Protein AF-A0A562QB97-F1 (afdb_monomer_lite)

Organism: NCBI:txid688079

Structure (mmCIF, N/CA/C/O backbone):
data_AF-A0A562QB97-F1
#
_entry.id   AF-A0A562QB97-F1
#
loop_
_atom_site.group_PDB
_atom_site.id
_atom_site.type_symbol
_atom_site.label_atom_id
_atom_site.label_alt_id
_atom_site.label_comp_id
_atom_site.label_asym_id
_atom_site.label_entity_id
_atom_site.label_seq_id
_atom_site.pdbx_PDB_ins_code
_atom_site.Cartn_x
_atom_site.Cartn_y
_atom_site.Cartn_z
_atom_site.occupancy
_atom_site.B_iso_or_equiv
_atom_site.auth_seq_id
_atom_site.auth_comp_id
_atom_site.auth_asym_id
_atom_site.auth_atom_id
_atom_site.pdbx_PDB_model_num
ATOM 1 N N . MET A 1 1 ? 8.070 -0.926 -6.776 1.00 81.94 1 MET A N 1
ATOM 2 C CA . MET A 1 1 ? 6.598 -0.834 -6.820 1.00 81.94 1 MET A CA 1
ATOM 3 C C . MET A 1 1 ? 6.220 0.396 -7.622 1.00 81.94 1 MET A C 1
ATOM 5 O O . MET A 1 1 ? 6.785 1.445 -7.318 1.00 81.94 1 MET A O 1
ATOM 9 N N . PRO A 1 2 ? 5.364 0.288 -8.652 1.00 89.19 2 PRO A N 1
ATOM 10 C CA . PRO A 1 2 ? 4.920 1.440 -9.434 1.00 89.19 2 PRO A CA 1
ATOM 11 C C . PRO A 1 2 ? 4.273 2.517 -8.559 1.00 89.19 2 PRO A C 1
ATOM 13 O O . PRO A 1 2 ? 3.716 2.212 -7.501 1.00 89.19 2 PRO A O 1
ATOM 16 N N . THR A 1 3 ? 4.324 3.771 -9.004 1.00 90.69 3 THR A N 1
ATOM 17 C CA . THR A 1 3 ? 3.744 4.923 -8.290 1.00 90.69 3 THR A CA 1
ATOM 18 C C . THR A 1 3 ? 2.248 4.745 -8.029 1.00 90.69 3 THR A C 1
ATOM 20 O O . THR A 1 3 ? 1.798 4.959 -6.904 1.00 90.69 3 THR A O 1
ATOM 23 N N . TRP A 1 4 ? 1.496 4.251 -9.016 1.00 91.19 4 TRP A N 1
ATOM 24 C CA . TRP A 1 4 ? 0.065 3.958 -8.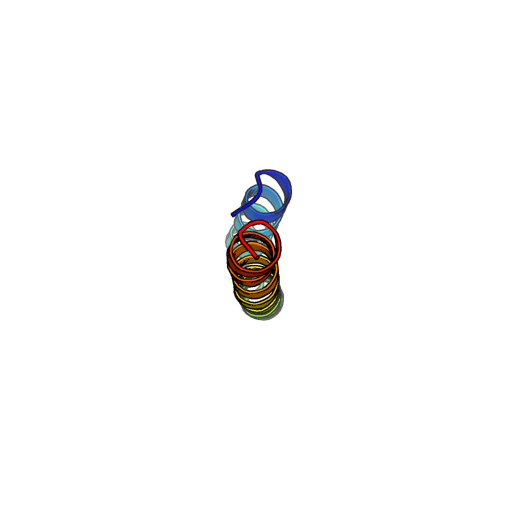884 1.00 91.19 4 TRP A CA 1
ATOM 25 C C . TRP A 1 4 ? -0.227 2.920 -7.787 1.00 91.19 4 TRP A C 1
ATOM 27 O O . TRP A 1 4 ? -1.150 3.091 -6.990 1.00 91.19 4 TRP A O 1
ATOM 37 N N . LEU A 1 5 ? 0.601 1.877 -7.685 1.00 93.06 5 LEU A N 1
ATOM 38 C CA . LEU A 1 5 ? 0.413 0.806 -6.709 1.00 93.06 5 LEU A CA 1
ATOM 39 C C . LEU A 1 5 ? 0.732 1.308 -5.292 1.00 93.06 5 LEU A C 1
ATOM 41 O O . LEU A 1 5 ? 0.017 0.982 -4.348 1.00 93.06 5 LEU A O 1
ATOM 45 N N . LYS A 1 6 ? 1.734 2.190 -5.146 1.00 94.44 6 LYS A N 1
ATOM 46 C CA . LYS A 1 6 ? 2.047 2.856 -3.865 1.00 94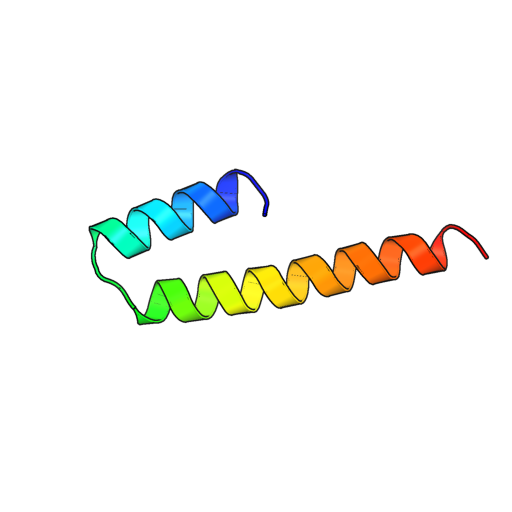.44 6 LYS A CA 1
ATOM 47 C C . LYS A 1 6 ? 0.896 3.739 -3.380 1.00 94.44 6 LYS A C 1
ATOM 49 O O . LYS A 1 6 ? 0.568 3.712 -2.197 1.00 94.44 6 LYS A O 1
ATOM 54 N N . GLN A 1 7 ? 0.262 4.498 -4.276 1.00 95.88 7 GLN A N 1
ATOM 55 C CA . GLN A 1 7 ? -0.876 5.352 -3.919 1.00 95.88 7 GLN A CA 1
ATOM 56 C C . GLN A 1 7 ? -2.088 4.533 -3.456 1.00 95.88 7 GLN A C 1
ATOM 58 O O . GLN A 1 7 ? -2.735 4.899 -2.474 1.00 95.88 7 GLN A O 1
ATOM 63 N N . LYS A 1 8 ? -2.371 3.404 -4.120 1.00 94.88 8 LYS A N 1
ATOM 64 C CA . LYS A 1 8 ? -3.435 2.475 -3.708 1.00 94.88 8 LYS A CA 1
ATOM 65 C C . LYS A 1 8 ? -3.159 1.876 -2.327 1.00 94.88 8 LYS A C 1
ATOM 67 O O . LYS A 1 8 ? -4.048 1.885 -1.484 1.00 94.88 8 LYS A O 1
ATOM 72 N N . LEU A 1 9 ? -1.918 1.466 -2.060 1.00 96.25 9 LEU A N 1
ATOM 73 C CA . LEU A 1 9 ? -1.525 0.895 -0.767 1.00 96.25 9 LEU A CA 1
ATOM 74 C C . LEU A 1 9 ? -1.614 1.922 0.373 1.00 96.25 9 LEU A C 1
ATOM 76 O O . LEU A 1 9 ? -2.097 1.602 1.455 1.00 96.25 9 LEU A O 1
ATOM 80 N N . LYS A 1 10 ? -1.243 3.184 0.107 1.00 96.88 10 LYS A N 1
ATOM 81 C CA . LYS A 1 10 ? -1.413 4.294 1.059 1.00 96.88 10 LYS A CA 1
ATOM 82 C C . LYS A 1 10 ? -2.884 4.513 1.426 1.00 96.88 10 LYS A C 1
ATOM 84 O O . LYS A 1 10 ? -3.194 4.694 2.598 1.00 96.88 10 LYS A O 1
ATOM 89 N N . ARG A 1 11 ? -3.793 4.490 0.445 1.00 97.06 11 ARG A N 1
ATOM 90 C CA . ARG A 1 11 ? -5.240 4.641 0.688 1.00 97.06 11 ARG A CA 1
ATOM 91 C C . ARG A 1 11 ? -5.810 3.465 1.483 1.00 97.06 11 ARG A C 1
ATOM 93 O O . ARG A 1 11 ? -6.492 3.705 2.472 1.00 97.06 11 ARG A O 1
ATOM 100 N N . ALA A 1 12 ? -5.462 2.235 1.108 1.00 96.94 12 ALA A N 1
ATOM 101 C CA . ALA A 1 12 ? -5.877 1.026 1.820 1.00 96.94 12 ALA A CA 1
ATOM 102 C C . ALA A 1 12 ? -5.414 1.041 3.289 1.00 96.94 12 ALA A C 1
ATOM 104 O O . ALA A 1 12 ? -6.182 0.726 4.194 1.00 96.94 12 ALA A O 1
ATOM 105 N N . TYR A 1 13 ? -4.179 1.492 3.537 1.00 97.06 13 TYR A N 1
ATOM 106 C CA . TYR A 1 13 ? -3.635 1.660 4.885 1.00 97.06 13 TYR A CA 1
ATOM 107 C C . TYR A 1 13 ? -4.413 2.685 5.715 1.00 97.06 13 TYR A C 1
ATOM 109 O O . TYR A 1 13 ? -4.790 2.394 6.848 1.00 97.06 13 TYR A O 1
ATOM 117 N N . LEU A 1 14 ? -4.704 3.860 5.146 1.00 97.75 14 LEU A N 1
ATOM 118 C CA . LEU A 1 14 ? -5.495 4.896 5.824 1.00 97.75 14 LEU A CA 1
ATOM 119 C C . LEU A 1 14 ? -6.920 4.421 6.142 1.00 97.75 14 LEU A C 1
ATOM 121 O O . LEU A 1 14 ? -7.454 4.759 7.193 1.00 97.75 14 LEU A O 1
ATOM 125 N N . GLN A 1 15 ? -7.508 3.604 5.267 1.00 97.12 15 GLN A N 1
ATOM 126 C CA . GLN A 1 15 ? -8.833 3.005 5.463 1.00 97.12 15 GLN A CA 1
ATOM 127 C C . GLN A 1 15 ? -8.809 1.753 6.355 1.00 97.12 15 GLN A C 1
ATOM 129 O O . GLN A 1 15 ? -9.861 1.195 6.648 1.00 97.12 15 GLN A O 1
ATOM 134 N N . LYS A 1 16 ? -7.625 1.307 6.801 1.00 96.19 16 LYS A N 1
ATOM 135 C CA . LYS A 1 16 ? -7.409 0.048 7.536 1.00 96.19 16 LYS A CA 1
ATOM 136 C C . LYS A 1 16 ? -7.961 -1.193 6.814 1.00 96.19 16 LYS A C 1
ATOM 138 O O . LYS A 1 16 ? -8.244 -2.207 7.453 1.00 96.19 16 LYS A O 1
ATOM 143 N N . ASP A 1 17 ? -8.041 -1.149 5.485 1.00 96.50 17 ASP A N 1
ATOM 144 C CA . ASP A 1 17 ? -8.489 -2.267 4.657 1.00 96.50 17 ASP A CA 1
ATOM 145 C C . ASP A 1 17 ? -7.343 -3.270 4.458 1.00 96.50 17 ASP A C 1
ATOM 147 O O . ASP A 1 17 ? -6.539 -3.200 3.522 1.00 96.50 17 ASP A O 1
ATOM 151 N N . ARG A 1 18 ? -7.253 -4.221 5.392 1.00 95.88 18 ARG A N 1
ATOM 152 C CA . ARG A 1 18 ? -6.229 -5.277 5.387 1.00 95.88 18 ARG A CA 1
ATOM 153 C C . ARG A 1 18 ? -6.343 -6.198 4.173 1.00 95.88 18 ARG A C 1
ATOM 155 O O . ARG A 1 18 ? -5.321 -6.691 3.700 1.00 95.88 18 ARG A O 1
ATOM 162 N N . TYR A 1 19 ? -7.556 -6.415 3.668 1.00 96.94 19 TYR A N 1
ATOM 163 C CA . TYR A 1 19 ? -7.796 -7.281 2.519 1.00 96.94 19 TYR A CA 1
ATOM 164 C C . TYR A 1 19 ? -7.232 -6.652 1.245 1.00 96.94 19 TYR A C 1
ATOM 166 O O . TYR A 1 19 ? -6.469 -7.284 0.511 1.00 96.94 19 TYR A O 1
ATOM 174 N N . GLN A 1 20 ? -7.503 -5.364 1.037 1.00 95.75 20 GLN A N 1
ATOM 175 C CA . GLN A 1 20 ? -6.948 -4.623 -0.088 1.00 95.75 20 GLN A CA 1
ATOM 176 C C . GLN A 1 20 ? -5.416 -4.535 -0.009 1.00 95.75 20 GLN A C 1
ATOM 178 O O . GLN A 1 20 ? -4.748 -4.683 -1.030 1.00 95.75 20 GLN A O 1
ATOM 183 N N . ILE A 1 21 ? -4.829 -4.382 1.184 1.00 96.50 21 ILE A N 1
ATOM 184 C CA . ILE A 1 21 ? -3.364 -4.427 1.358 1.00 96.50 21 ILE A CA 1
ATOM 185 C C . ILE A 1 21 ? -2.790 -5.794 0.955 1.00 96.50 21 ILE A C 1
ATOM 187 O O . ILE A 1 21 ? -1.778 -5.840 0.252 1.00 96.50 21 ILE A O 1
ATOM 191 N N . LEU A 1 22 ? -3.431 -6.898 1.360 1.00 96.50 22 LEU A N 1
ATOM 192 C CA . LEU A 1 22 ? -3.010 -8.257 1.006 1.00 96.50 22 LEU A CA 1
ATOM 193 C C . LEU A 1 22 ? -2.990 -8.449 -0.517 1.00 96.50 22 LEU A C 1
ATOM 195 O O . LEU A 1 22 ? -1.965 -8.852 -1.069 1.00 96.50 22 LEU A O 1
ATOM 199 N N . ILE A 1 23 ? -4.085 -8.093 -1.197 1.00 95.69 23 ILE A N 1
ATOM 200 C CA . ILE A 1 23 ? -4.197 -8.202 -2.657 1.00 95.69 23 ILE A CA 1
ATOM 201 C C . ILE A 1 23 ? -3.155 -7.327 -3.347 1.00 95.69 23 ILE A C 1
ATOM 203 O O . ILE A 1 23 ? -2.449 -7.793 -4.236 1.00 95.69 23 ILE A O 1
ATOM 207 N N . LEU A 1 24 ? -3.011 -6.063 -2.938 1.00 95.19 24 LEU A N 1
ATOM 208 C CA . LEU A 1 24 ? -2.049 -5.149 -3.561 1.00 95.19 24 LEU A CA 1
ATOM 209 C C . LEU A 1 24 ? -0.605 -5.652 -3.404 1.00 95.19 24 LEU A C 1
ATOM 211 O O . LEU A 1 24 ? 0.196 -5.510 -4.332 1.00 95.19 24 LEU A O 1
ATOM 215 N N . ASN A 1 25 ? -0.283 -6.287 -2.274 1.00 93.81 25 ASN A N 1
ATOM 216 C CA . ASN A 1 25 ? 1.002 -6.950 -2.069 1.00 93.81 25 ASN A CA 1
ATOM 217 C C . ASN A 1 25 ? 1.166 -8.175 -2.978 1.00 93.81 25 ASN A C 1
ATOM 219 O O . ASN A 1 25 ? 2.205 -8.308 -3.623 1.00 93.81 25 ASN A O 1
ATOM 223 N N . GLN A 1 26 ? 0.151 -9.034 -3.098 1.00 93.31 26 GLN A N 1
ATOM 224 C CA . GLN A 1 26 ? 0.168 -10.170 -4.030 1.00 93.31 26 GLN A CA 1
ATOM 225 C C . GLN A 1 26 ? 0.359 -9.703 -5.483 1.00 93.31 26 GLN A C 1
ATOM 227 O O . GLN A 1 26 ? 1.220 -10.222 -6.197 1.00 93.31 26 GLN A O 1
ATOM 232 N N . CYS A 1 27 ? -0.353 -8.652 -5.899 1.00 90.44 27 CYS A N 1
ATOM 233 C CA . CYS A 1 27 ? -0.173 -8.020 -7.204 1.00 90.44 27 CYS A CA 1
ATOM 234 C C . CYS A 1 27 ? 1.256 -7.494 -7.392 1.00 90.44 27 CYS A C 1
ATOM 236 O O . CYS A 1 27 ? 1.826 -7.658 -8.471 1.00 90.44 27 CYS A O 1
ATOM 238 N N . TRP A 1 28 ? 1.861 -6.882 -6.366 1.00 92.25 28 TRP A N 1
ATOM 239 C CA . TRP A 1 28 ? 3.254 -6.432 -6.433 1.00 92.25 28 TRP A CA 1
ATOM 240 C C . TRP A 1 28 ? 4.225 -7.597 -6.643 1.00 92.25 28 TRP A C 1
ATOM 242 O O . TRP A 1 28 ? 5.120 -7.484 -7.482 1.00 92.25 28 TRP A O 1
ATOM 252 N N . PHE A 1 29 ? 4.048 -8.713 -5.930 1.00 90.81 29 PHE A N 1
ATOM 253 C CA . PHE A 1 29 ? 4.884 -9.903 -6.105 1.00 90.81 29 PHE A CA 1
ATOM 254 C C . PHE A 1 29 ? 4.775 -10.471 -7.521 1.00 90.81 29 PHE A C 1
ATOM 256 O O . PHE A 1 29 ? 5.802 -10.705 -8.161 1.00 90.81 29 PHE A O 1
ATOM 263 N N . HIS A 1 30 ? 3.556 -10.596 -8.048 1.00 88.75 30 HIS A N 1
ATO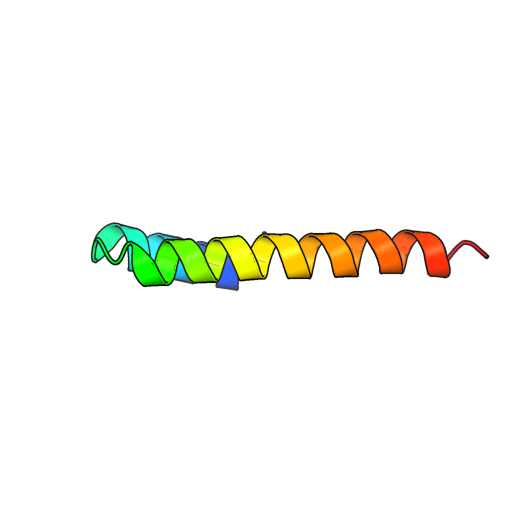M 264 C CA . HIS A 1 30 ? 3.331 -11.054 -9.419 1.00 88.75 30 HIS A CA 1
ATOM 265 C C . HIS A 1 30 ? 3.951 -10.102 -10.457 1.00 88.75 30 HIS A C 1
ATOM 267 O O . HIS A 1 30 ? 4.681 -10.522 -11.356 1.00 88.75 30 HIS A O 1
ATOM 273 N N . TYR A 1 31 ? 3.743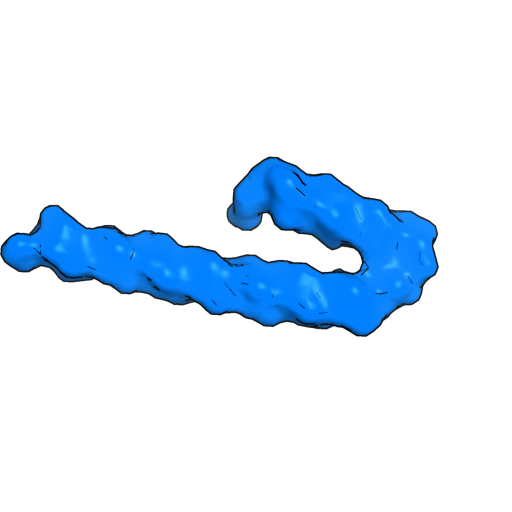 -8.793 -10.294 1.00 87.31 31 TYR A N 1
ATOM 274 C CA . TYR A 1 31 ? 4.335 -7.766 -11.154 1.00 87.31 31 TYR A CA 1
ATOM 275 C C . TYR A 1 31 ? 5.872 -7.793 -11.120 1.00 87.31 31 TYR A C 1
ATOM 277 O O . TYR A 1 31 ? 6.528 -7.677 -12.156 1.00 87.31 31 TYR A O 1
ATOM 285 N N . LYS A 1 32 ? 6.465 -7.974 -9.932 1.00 85.38 32 LYS A N 1
ATOM 286 C CA . LYS A 1 32 ? 7.918 -8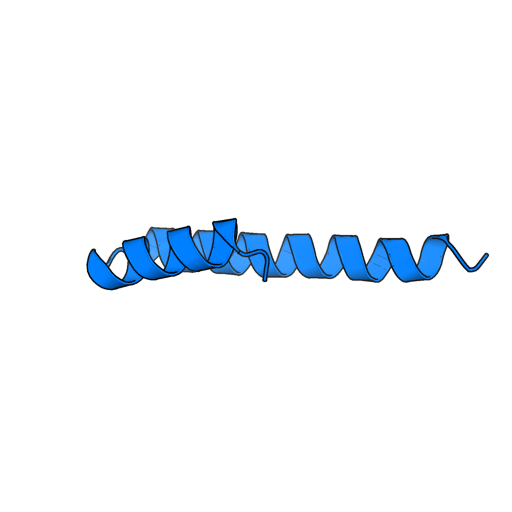.094 -9.757 1.00 85.38 32 LYS A CA 1
ATOM 287 C C . LYS A 1 32 ? 8.452 -9.328 -10.484 1.00 85.38 32 LYS A C 1
ATOM 289 O O . LYS A 1 32 ? 9.452 -9.210 -11.180 1.00 85.38 32 LYS A O 1
ATOM 294 N N . GLN A 1 33 ? 7.781 -10.473 -10.371 1.00 82.00 33 GLN A N 1
ATOM 295 C CA . GLN A 1 33 ? 8.177 -11.713 -11.044 1.00 82.00 33 GLN A CA 1
ATOM 296 C C . GLN A 1 33 ? 8.134 -11.575 -12.572 1.00 82.00 33 GLN A C 1
ATOM 298 O O . GLN A 1 33 ? 9.092 -11.947 -13.249 1.00 82.00 33 GLN A O 1
ATOM 303 N N . LYS A 1 34 ? 7.080 -10.952 -13.113 1.00 75.69 34 LYS A N 1
ATOM 304 C CA . LYS A 1 34 ? 6.961 -10.676 -14.551 1.00 75.69 34 LYS A CA 1
ATOM 305 C C . LYS A 1 34 ? 8.086 -9.767 -15.056 1.00 75.69 34 LYS A C 1
ATOM 307 O O . LYS A 1 34 ? 8.698 -10.060 -16.077 1.00 75.69 34 LYS A O 1
ATOM 312 N N . ASN A 1 35 ? 8.428 -8.718 -14.310 1.00 71.31 35 ASN A N 1
ATOM 313 C CA . ASN A 1 35 ? 9.522 -7.819 -14.687 1.00 71.31 35 ASN A CA 1
ATOM 314 C C . ASN A 1 35 ? 10.918 -8.427 -14.501 1.00 71.31 35 ASN A C 1
ATOM 316 O O . ASN A 1 35 ? 11.844 -8.022 -15.199 1.00 71.31 35 ASN A O 1
ATOM 320 N N . SER A 1 36 ? 11.089 -9.385 -13.589 1.00 63.72 36 SER A N 1
ATOM 321 C CA . SER A 1 36 ? 12.329 -10.160 -13.481 1.00 63.72 36 SER A CA 1
ATOM 322 C C . SER A 1 36 ? 12.499 -11.117 -14.665 1.00 63.72 36 SER A C 1
ATOM 324 O O . SER A 1 36 ? 13.595 -11.206 -15.205 1.00 63.72 36 SER A O 1
ATOM 326 N N . ASN A 1 37 ? 11.419 -11.763 -15.121 1.00 55.84 37 ASN A N 1
ATOM 327 C CA . ASN A 1 37 ? 11.445 -12.671 -16.277 1.00 55.84 37 ASN A CA 1
ATOM 328 C C . ASN A 1 37 ? 11.601 -11.950 -17.628 1.00 55.84 37 ASN A C 1
ATOM 330 O O . ASN A 1 37 ? 12.175 -12.501 -18.560 1.00 55.84 37 ASN A O 1
ATOM 334 N N . ILE A 1 38 ? 11.152 -10.696 -17.746 1.00 55.47 38 ILE A N 1
ATOM 335 C CA . ILE A 1 38 ? 11.418 -9.884 -18.947 1.00 55.47 38 ILE A CA 1
ATOM 336 C C . ILE A 1 38 ? 12.916 -9.552 -19.072 1.00 55.47 38 ILE A C 1
ATOM 338 O O . ILE A 1 38 ? 13.434 -9.442 -20.179 1.00 55.47 38 ILE A O 1
ATOM 342 N N . LYS A 1 39 ? 13.657 -9.455 -17.959 1.00 52.78 39 LYS A N 1
ATOM 343 C CA . LYS A 1 39 ? 15.111 -9.230 -18.009 1.00 52.78 39 LYS A CA 1
ATOM 344 C C . LYS A 1 39 ? 15.898 -10.452 -18.492 1.00 52.78 39 LYS A C 1
ATOM 346 O O . LYS A 1 39 ? 16.963 -10.269 -19.065 1.00 52.78 39 LYS A O 1
ATOM 351 N N . THR A 1 40 ? 15.398 -11.669 -18.280 1.00 51.38 40 THR A N 1
ATOM 352 C CA . THR A 1 40 ? 16.076 -12.908 -18.702 1.00 51.38 40 THR A CA 1
ATOM 353 C C . THR A 1 40 ? 15.754 -13.327 -20.138 1.00 51.38 40 THR A C 1
ATOM 355 O O . THR A 1 40 ? 16.543 -14.054 -20.731 1.00 51.38 40 THR A O 1
ATOM 358 N N . LEU A 1 41 ? 14.649 -12.852 -20.725 1.00 52.09 41 LEU A N 1
ATOM 359 C CA . LEU A 1 41 ? 14.302 -13.102 -22.135 1.00 52.09 41 LEU A CA 1
ATOM 360 C C . LEU A 1 41 ? 14.935 -12.108 -23.118 1.00 52.09 41 LEU A C 1
ATOM 362 O O . LEU A 1 41 ? 15.114 -12.450 -24.277 1.00 52.09 41 LEU A O 1
ATOM 366 N N . ASN A 1 42 ? 15.319 -10.913 -22.665 1.00 49.69 42 ASN A N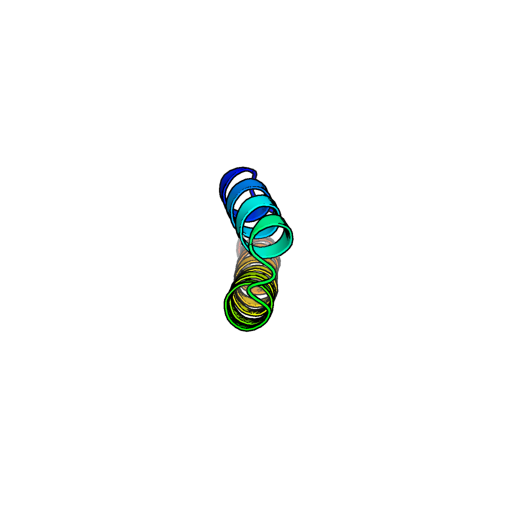 1
ATOM 367 C CA . ASN A 1 42 ? 15.949 -9.900 -23.523 1.00 49.69 42 ASN A CA 1
ATOM 368 C C . ASN A 1 42 ? 17.481 -10.047 -23.631 1.00 49.69 42 ASN A C 1
ATOM 370 O O . ASN A 1 42 ? 18.138 -9.175 -24.192 1.00 49.69 42 ASN A O 1
ATOM 374 N N . HIS A 1 43 ? 18.054 -11.108 -23.056 1.00 44.94 43 HIS A N 1
ATOM 375 C CA . HIS A 1 43 ? 19.491 -11.401 -23.088 1.00 44.94 43 HIS A CA 1
ATOM 376 C C . HIS A 1 43 ? 19.783 -12.815 -23.625 1.00 44.94 43 HIS A C 1
ATOM 378 O O . HIS A 1 43 ? 20.791 -13.421 -23.258 1.00 44.94 43 HIS A O 1
ATOM 384 N N . LYS A 1 44 ? 18.883 -13.347 -24.460 1.00 40.47 44 LYS A N 1
ATOM 385 C CA . LYS A 1 44 ? 19.076 -14.573 -25.238 1.00 40.47 44 LYS A CA 1
ATOM 386 C C . LYS A 1 44 ? 18.976 -14.266 -26.722 1.00 40.47 44 LYS A C 1
ATOM 388 O O . LYS A 1 44 ? 18.103 -13.444 -27.071 1.00 40.47 44 LYS A O 1
#

pLDDT: mean 83.93, std 17.43, range [40.47, 97.75]

Sequence (44 aa):
MPTWLKQKLKRAYLQKDRYQILILNQCWFHYKQKNSNIKTLNHK

InterPro domains:
  IPR047764 Cortex morphogenetic protein CmpA [NF033225] (1-35)
  IPR047764 Cortex morphogenetic protein CmpA [PF26301] (2-35)

Secondary structure (DSSP, 8-state):
--HHHHHHHHHHHHTT-HHHHHHHHHHHHHHHHHHHHHHHHTT-

Foldseek 3Di:
DDPVLVVQCVVCVVVVVVVSNVVSVVVVVVVVVVVVVVVVVVVD

Radius of gyration: 13.24 Å; chains: 1; bounding box: 28×20×33 Å